Protein AF-A0AB35Q6M7-F1 (afdb_monomer_lite)

Radius of gyration: 25.7 Å; chains: 1; bounding box: 58×24×74 Å

Foldseek 3Di:
DDPLLVVVVLVVLVVQCVQQVHDSVCSVPPDDRDPVSVVVVVVVVCVVDPVSVVDDDDDDPDQKDWPDDDDFDDDQDDDDPDPPDDDDRDDRVDDDTDMDGHDDDDDDDDDDPVVSVVVSVDD

Structure (mmCIF, N/CA/C/O backbone):
data_AF-A0AB35Q6M7-F1
#
_entry.id   AF-A0AB35Q6M7-F1
#
loop_
_atom_site.group_PDB
_atom_site.id
_atom_site.type_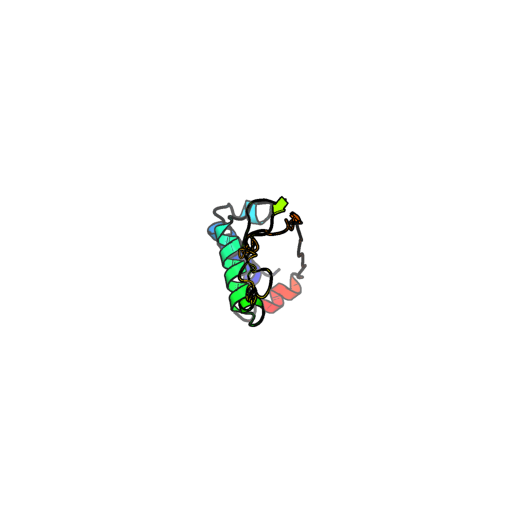symbol
_atom_site.label_atom_id
_atom_site.label_alt_id
_atom_site.label_comp_id
_atom_site.label_asym_id
_atom_site.label_entity_id
_atom_site.label_seq_id
_atom_site.pdbx_PDB_ins_code
_atom_site.Cartn_x
_atom_site.Cartn_y
_atom_site.Cartn_z
_atom_site.occupancy
_atom_site.B_iso_or_equiv
_atom_site.auth_seq_id
_atom_site.auth_comp_id
_atom_site.auth_asym_id
_atom_site.auth_atom_id
_atom_site.pdbx_PDB_model_num
ATOM 1 N N . MET A 1 1 ? -21.769 1.573 19.691 1.00 79.62 1 MET A N 1
ATOM 2 C CA . MET A 1 1 ? -21.181 0.248 19.448 1.00 79.62 1 MET A CA 1
ATOM 3 C C . MET A 1 1 ? -21.625 -0.673 20.561 1.00 79.62 1 MET A C 1
ATOM 5 O O . MET A 1 1 ? -21.455 -0.321 21.725 1.00 79.62 1 MET A O 1
ATOM 9 N N . ARG A 1 2 ? -22.222 -1.810 20.216 1.00 87.31 2 ARG A N 1
ATOM 10 C CA . ARG A 1 2 ? -22.683 -2.827 21.169 1.00 87.31 2 ARG A CA 1
ATOM 11 C C . ARG A 1 2 ? -21.527 -3.729 21.615 1.00 87.31 2 ARG A C 1
ATOM 13 O O . ARG A 1 2 ? -20.528 -3.870 20.914 1.00 87.31 2 ARG A O 1
ATOM 20 N N . ASN A 1 3 ? -21.684 -4.386 22.767 1.00 87.69 3 ASN A N 1
ATOM 21 C CA . ASN A 1 3 ? -20.662 -5.276 23.339 1.00 87.69 3 ASN A CA 1
ATOM 22 C C . ASN A 1 3 ? -20.208 -6.422 22.402 1.00 87.69 3 ASN A C 1
ATOM 24 O O . ASN A 1 3 ? -19.010 -6.694 22.373 1.00 87.69 3 ASN A O 1
ATOM 28 N N . PRO A 1 4 ? -21.086 -7.090 21.623 1.00 86.88 4 PRO A N 1
ATOM 29 C CA . PRO A 1 4 ? -20.655 -8.116 20.667 1.00 86.88 4 PRO A CA 1
ATOM 30 C C . PRO A 1 4 ? -19.752 -7.552 19.564 1.00 86.88 4 PRO A C 1
ATOM 32 O O . PRO A 1 4 ? -18.662 -8.068 19.333 1.00 86.88 4 PRO A O 1
ATOM 35 N N . THR A 1 5 ? -20.158 -6.437 18.955 1.00 85.56 5 THR A N 1
ATOM 36 C CA . THR A 1 5 ? -19.369 -5.710 17.954 1.00 85.56 5 THR A CA 1
ATOM 37 C C . THR A 1 5 ? -18.024 -5.283 18.534 1.00 85.56 5 THR A C 1
ATOM 39 O O . THR A 1 5 ? -17.005 -5.403 17.860 1.00 85.56 5 THR A O 1
ATOM 42 N N . ARG A 1 6 ? -17.999 -4.810 19.794 1.00 87.81 6 ARG A N 1
ATOM 43 C CA . ARG A 1 6 ? -16.764 -4.424 20.498 1.00 87.81 6 ARG A CA 1
ATOM 44 C C . ARG A 1 6 ? -15.769 -5.580 20.549 1.00 87.81 6 ARG A C 1
ATOM 46 O O . ARG A 1 6 ? -14.632 -5.389 20.149 1.00 87.81 6 ARG A O 1
ATOM 53 N N . LYS A 1 7 ? -16.207 -6.784 20.930 1.00 88.44 7 LYS A N 1
ATOM 54 C CA . LYS A 1 7 ? -15.336 -7.973 20.961 1.00 88.44 7 LYS A CA 1
ATOM 55 C C . LYS A 1 7 ? -14.731 -8.296 19.590 1.00 88.44 7 LYS A C 1
ATOM 57 O O . LYS A 1 7 ? -13.542 -8.588 19.508 1.00 88.44 7 LYS A O 1
ATOM 62 N N . LEU A 1 8 ? -15.535 -8.236 18.525 1.00 86.75 8 LEU A N 1
ATOM 63 C CA . LEU A 1 8 ? -15.063 -8.502 17.160 1.00 86.75 8 LEU A CA 1
ATOM 64 C C . LEU A 1 8 ? -14.070 -7.435 16.689 1.00 86.75 8 LEU A C 1
ATOM 66 O O . LEU A 1 8 ? -13.013 -7.767 16.158 1.00 86.75 8 LEU A O 1
ATOM 70 N N . PHE A 1 9 ? -14.357 -6.162 16.946 1.00 87.00 9 PHE A N 1
ATOM 71 C CA . PHE A 1 9 ? -13.449 -5.066 16.620 1.00 87.00 9 PHE A CA 1
ATOM 72 C C . PHE A 1 9 ? -12.128 -5.148 17.390 1.00 87.00 9 PHE A C 1
ATOM 74 O O . PHE A 1 9 ? -11.066 -5.006 16.793 1.00 87.00 9 PHE A O 1
ATOM 81 N N . ASP A 1 10 ? -12.172 -5.442 18.690 1.00 88.38 10 ASP A N 1
ATOM 82 C CA . ASP A 1 10 ? -10.967 -5.592 19.507 1.00 88.38 10 ASP A CA 1
ATOM 83 C C . ASP A 1 10 ? -10.108 -6.762 18.993 1.00 88.38 10 ASP A C 1
ATOM 85 O O . ASP A 1 10 ? -8.882 -6.655 18.922 1.00 88.38 10 ASP A O 1
ATOM 89 N N . SER A 1 11 ? -10.743 -7.855 18.544 1.00 87.69 11 SER A N 1
ATOM 90 C CA . SER A 1 11 ? -10.048 -8.984 17.909 1.00 87.69 11 SER A CA 1
ATOM 91 C C . SER A 1 11 ? -9.389 -8.601 16.579 1.00 87.69 11 SER A C 1
ATOM 93 O O . SER A 1 11 ? -8.257 -9.007 16.307 1.00 87.69 11 SER A O 1
ATOM 95 N N . TYR A 1 12 ? -10.055 -7.761 15.781 1.00 87.38 12 TYR A N 1
ATOM 96 C CA . TYR A 1 12 ? -9.510 -7.221 14.540 1.00 87.38 12 TYR A CA 1
ATOM 97 C C . TYR A 1 12 ? -8.279 -6.346 14.811 1.00 87.38 12 TYR A C 1
ATOM 99 O O . TYR A 1 12 ? -7.232 -6.557 14.198 1.00 87.38 12 TYR A O 1
ATOM 107 N N . VAL A 1 13 ? -8.361 -5.424 15.776 1.00 87.19 13 VAL A N 1
ATOM 108 C CA . VAL A 1 13 ? -7.233 -4.562 16.170 1.00 87.19 13 VAL A CA 1
ATOM 109 C C . VAL A 1 13 ? -6.059 -5.398 16.682 1.00 87.19 13 VAL A C 1
ATOM 111 O O . VAL A 1 13 ? -4.918 -5.161 16.286 1.00 87.19 13 VAL A O 1
ATOM 114 N N . ALA A 1 14 ? -6.322 -6.419 17.503 1.00 87.00 14 ALA A N 1
ATOM 115 C CA . ALA A 1 14 ? -5.287 -7.329 17.991 1.00 87.00 14 ALA A CA 1
ATOM 116 C C . ALA A 1 14 ? -4.603 -8.097 16.847 1.00 87.00 14 ALA A C 1
ATOM 118 O O . ALA A 1 14 ? -3.381 -8.254 16.847 1.00 87.00 14 ALA A O 1
ATOM 119 N N . ARG A 1 15 ? -5.366 -8.535 15.837 1.00 85.94 15 ARG A N 1
ATOM 120 C CA . ARG A 1 15 ? -4.806 -9.206 14.660 1.00 85.94 15 ARG A CA 1
ATOM 121 C C . ARG A 1 15 ? -3.939 -8.265 13.827 1.00 85.94 15 ARG A C 1
ATOM 123 O O . ARG A 1 15 ? -2.855 -8.670 13.416 1.00 85.94 15 ARG A O 1
ATOM 130 N N . GLN A 1 16 ? -4.373 -7.023 13.612 1.00 84.38 16 GLN A N 1
ATOM 131 C CA . GLN A 1 16 ? -3.570 -6.010 12.917 1.00 84.38 16 GLN A CA 1
ATOM 132 C C . GLN A 1 16 ? -2.263 -5.717 13.658 1.00 84.38 16 GLN A C 1
ATOM 134 O O . GLN A 1 16 ? -1.201 -5.665 13.038 1.00 84.38 16 GLN A O 1
ATOM 139 N N . ALA A 1 17 ? -2.325 -5.601 14.985 1.00 85.31 17 ALA A N 1
ATOM 140 C CA . ALA A 1 17 ? -1.155 -5.411 15.835 1.00 85.31 17 ALA A CA 1
ATOM 141 C C . ALA A 1 17 ? -0.156 -6.571 15.680 1.00 85.31 17 ALA A C 1
ATOM 143 O O . ALA A 1 17 ? 1.028 -6.345 15.440 1.00 85.31 17 ALA A O 1
ATOM 144 N N . GLN A 1 18 ? -0.651 -7.813 15.713 1.00 85.12 18 GLN A N 1
ATOM 145 C CA . GLN A 1 18 ? 0.161 -9.016 15.525 1.00 85.12 18 GLN A CA 1
ATOM 146 C C . GLN A 1 18 ? 0.820 -9.073 14.142 1.00 85.12 18 GLN A C 1
ATOM 148 O O . GLN A 1 18 ? 1.992 -9.425 14.045 1.00 85.12 18 GLN A O 1
ATOM 153 N N . LEU A 1 19 ? 0.077 -8.752 13.077 1.00 82.75 19 LEU A N 1
ATOM 154 C CA . LEU A 1 19 ? 0.597 -8.790 11.707 1.00 82.75 19 LEU A CA 1
ATOM 155 C C . LEU A 1 19 ? 1.719 -7.775 11.493 1.00 82.75 19 LEU A C 1
ATOM 157 O O . LEU A 1 19 ? 2.682 -8.083 10.803 1.00 82.75 19 LEU A O 1
ATOM 161 N N . ASN A 1 20 ? 1.599 -6.599 12.106 1.00 80.19 20 ASN A N 1
ATOM 162 C CA . ASN A 1 20 ? 2.563 -5.512 11.966 1.00 80.19 20 ASN A CA 1
ATOM 163 C C . ASN A 1 20 ? 3.639 -5.502 13.067 1.00 80.19 20 ASN A C 1
ATOM 165 O O . ASN A 1 20 ? 4.472 -4.606 13.086 1.00 80.19 20 ASN A O 1
ATOM 169 N N . GLY A 1 21 ? 3.618 -6.456 14.005 1.00 82.06 21 GLY A N 1
ATOM 170 C CA . GLY A 1 21 ? 4.582 -6.521 15.110 1.00 82.06 21 GLY A CA 1
ATOM 171 C C . GLY A 1 21 ? 4.517 -5.341 16.091 1.00 82.06 21 GLY A C 1
ATOM 172 O O . GLY A 1 21 ? 5.495 -5.069 16.783 1.00 82.06 21 GLY A O 1
ATOM 173 N N . VAL A 1 22 ? 3.385 -4.633 16.163 1.00 83.62 22 VAL A N 1
ATOM 174 C CA . VAL A 1 22 ? 3.193 -3.440 17.010 1.00 83.62 22 VAL A CA 1
ATOM 175 C C . VAL A 1 22 ? 2.219 -3.708 18.158 1.00 83.62 22 VAL A C 1
ATOM 177 O O . VAL A 1 22 ? 1.535 -4.729 18.197 1.00 83.62 22 VAL A O 1
ATOM 180 N N . SER A 1 23 ? 2.133 -2.789 19.124 1.00 84.44 23 SER A N 1
ATOM 181 C CA . SER A 1 23 ? 1.125 -2.873 20.187 1.00 84.44 23 SER A CA 1
ATOM 182 C C . SER A 1 23 ? -0.269 -2.499 19.664 1.00 84.44 23 SER A C 1
ATOM 184 O O . SER A 1 23 ? -0.407 -1.681 18.756 1.00 84.44 23 SER A O 1
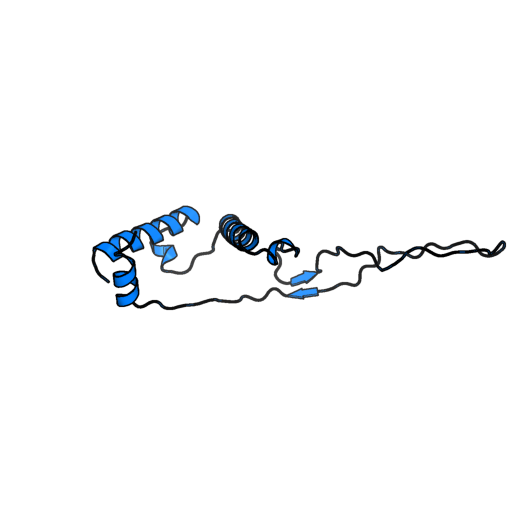ATOM 186 N N . ALA A 1 24 ? -1.331 -3.035 20.274 1.00 80.19 24 ALA A N 1
ATOM 187 C CA . ALA A 1 24 ? -2.709 -2.672 19.914 1.00 80.19 24 ALA A CA 1
ATOM 188 C C . ALA A 1 24 ? -2.990 -1.164 20.078 1.00 80.19 24 ALA A C 1
ATOM 190 O O . ALA A 1 24 ? -3.771 -0.590 19.322 1.00 80.19 24 ALA A O 1
ATOM 191 N N . ALA A 1 25 ? -2.309 -0.506 21.022 1.00 80.31 25 ALA A N 1
ATOM 192 C CA . ALA A 1 25 ? -2.380 0.942 21.192 1.00 80.31 25 ALA A CA 1
ATOM 193 C C . ALA A 1 25 ? -1.738 1.702 20.018 1.00 80.31 25 ALA A C 1
ATOM 195 O O . ALA A 1 25 ? -2.245 2.749 19.624 1.00 80.31 25 ALA A O 1
ATOM 196 N N . ALA A 1 26 ? -0.663 1.167 19.428 1.00 76.62 26 ALA A N 1
ATOM 197 C CA . ALA A 1 26 ? -0.018 1.765 18.263 1.00 76.62 26 ALA A CA 1
ATOM 198 C C . ALA A 1 26 ? -0.898 1.683 17.005 1.00 76.62 26 ALA A C 1
ATOM 200 O O . ALA A 1 26 ? -0.878 2.612 16.205 1.00 76.62 26 ALA A O 1
ATOM 201 N N . VAL A 1 27 ? -1.727 0.638 16.869 1.00 76.88 27 VAL A N 1
ATOM 202 C CA . VAL A 1 27 ? -2.697 0.509 15.760 1.00 76.88 27 VAL A CA 1
ATOM 203 C C . VAL A 1 27 ? -3.743 1.626 15.778 1.00 76.88 27 VAL A C 1
ATOM 205 O O . VAL A 1 27 ? -4.153 2.098 14.724 1.00 76.88 27 VAL A O 1
ATOM 208 N N . ALA A 1 28 ? -4.169 2.063 16.967 1.00 74.19 28 ALA A N 1
ATOM 209 C CA . ALA A 1 28 ? -5.086 3.195 17.123 1.00 74.19 28 ALA A CA 1
ATOM 210 C C . ALA A 1 28 ? -4.396 4.564 16.954 1.00 74.19 28 ALA A C 1
ATOM 212 O O . ALA A 1 28 ? -5.075 5.584 16.838 1.00 74.19 28 ALA A O 1
ATOM 213 N N . ALA A 1 29 ? -3.063 4.587 16.975 1.00 75.81 29 ALA A N 1
ATOM 214 C CA . ALA A 1 29 ? -2.242 5.772 16.784 1.00 75.81 29 ALA A CA 1
ATOM 215 C C . ALA A 1 29 ? -1.623 5.762 15.372 1.00 75.81 29 ALA A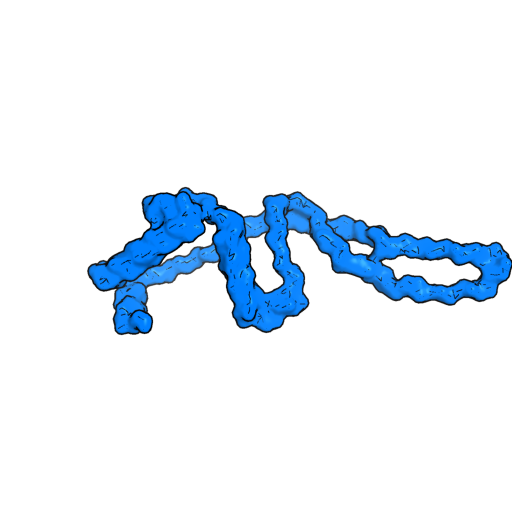 C 1
ATOM 217 O O . ALA A 1 29 ? -2.260 5.366 14.399 1.00 75.81 29 ALA A O 1
ATOM 218 N N . GLN A 1 30 ? -0.385 6.235 15.247 1.00 71.44 30 GLN A N 1
ATOM 219 C CA . GLN A 1 30 ? 0.401 6.128 14.024 1.00 71.44 30 GLN A CA 1
ATOM 220 C C . GLN A 1 30 ? 1.476 5.062 14.212 1.00 71.44 30 GLN A C 1
ATOM 222 O O . GLN A 1 30 ? 2.195 5.068 15.212 1.00 71.44 30 GLN A O 1
ATOM 227 N N . PHE A 1 31 ? 1.606 4.173 13.234 1.00 74.50 31 PHE A N 1
ATOM 228 C CA . PHE A 1 31 ? 2.688 3.202 13.173 1.00 74.50 31 PHE A CA 1
ATOM 229 C C . PHE A 1 31 ? 3.147 3.026 11.726 1.00 74.50 31 PHE A C 1
ATOM 231 O O . PHE A 1 31 ? 2.373 3.224 10.787 1.00 74.50 31 PHE A O 1
ATOM 238 N N . SER A 1 32 ? 4.417 2.673 11.549 1.00 72.38 32 SER A N 1
ATOM 239 C CA . SER A 1 32 ? 4.945 2.289 10.243 1.00 72.38 32 SER A CA 1
ATOM 240 C C . SER A 1 32 ? 4.599 0.828 9.985 1.00 72.38 32 SER A C 1
ATOM 242 O O . SER A 1 32 ? 4.957 -0.041 10.778 1.00 72.38 32 SER A O 1
ATOM 244 N N . VAL A 1 33 ? 3.883 0.574 8.893 1.00 71.12 33 VAL A N 1
ATOM 245 C CA . VAL A 1 33 ? 3.560 -0.777 8.425 1.00 71.12 33 VAL A CA 1
ATOM 246 C C . VAL A 1 33 ? 4.833 -1.434 7.897 1.00 71.12 33 VAL A C 1
ATOM 248 O O . VAL A 1 33 ? 5.619 -0.793 7.199 1.00 71.12 33 VAL A O 1
ATOM 251 N N . ASP A 1 34 ? 5.035 -2.707 8.230 1.00 72.12 34 ASP A N 1
ATOM 252 C CA . ASP A 1 34 ? 6.146 -3.484 7.685 1.00 72.12 34 ASP A CA 1
ATOM 253 C C . ASP A 1 34 ? 5.953 -3.665 6.162 1.00 72.12 34 ASP A C 1
ATOM 255 O O . ASP A 1 34 ? 4.870 -4.098 5.736 1.00 72.12 34 ASP A O 1
ATOM 259 N N . PRO A 1 35 ? 6.973 -3.377 5.328 1.00 67.69 35 PRO A N 1
ATOM 260 C CA . PRO A 1 35 ? 6.881 -3.511 3.874 1.00 67.69 35 PRO A CA 1
ATOM 261 C C . PRO A 1 35 ? 6.375 -4.884 3.415 1.00 67.69 35 PRO A C 1
ATOM 263 O O . PRO A 1 35 ? 5.655 -4.980 2.424 1.00 67.69 35 PRO A O 1
ATOM 266 N N . THR A 1 36 ? 6.688 -5.955 4.149 1.00 72.25 36 THR A N 1
ATOM 267 C CA . THR A 1 36 ? 6.266 -7.321 3.806 1.00 72.25 36 THR A CA 1
ATOM 268 C C . THR A 1 36 ? 4.759 -7.543 3.967 1.00 72.25 36 THR A C 1
ATOM 270 O O . THR A 1 36 ? 4.158 -8.311 3.212 1.00 72.25 36 THR A O 1
ATOM 273 N N . VAL A 1 37 ? 4.117 -6.859 4.919 1.00 71.75 37 VAL A N 1
ATOM 274 C CA . VAL A 1 37 ? 2.663 -6.927 5.133 1.00 71.75 37 VAL A CA 1
ATOM 275 C C . VAL A 1 37 ? 1.939 -6.134 4.050 1.00 71.75 37 VAL A C 1
ATOM 277 O O . VAL A 1 37 ? 0.961 -6.624 3.481 1.00 71.75 37 VAL A O 1
ATOM 280 N N . GLN A 1 38 ? 2.455 -4.950 3.715 1.00 71.81 38 GLN A N 1
ATOM 281 C CA . GLN A 1 38 ? 1.922 -4.128 2.633 1.00 71.81 38 GLN A CA 1
ATOM 282 C C . GLN A 1 38 ? 2.009 -4.853 1.283 1.00 71.81 38 GLN A C 1
ATOM 284 O O . GLN A 1 38 ? 1.006 -4.965 0.581 1.00 71.81 38 GLN A O 1
ATOM 289 N N . GLN A 1 39 ? 3.166 -5.433 0.958 1.00 72.00 39 GLN A N 1
ATOM 290 C CA . GLN A 1 39 ? 3.362 -6.191 -0.282 1.00 72.00 39 GLN A CA 1
ATOM 291 C C . GLN A 1 39 ? 2.401 -7.380 -0.398 1.00 72.00 39 GLN A C 1
ATOM 293 O O . GLN A 1 39 ? 1.919 -7.676 -1.488 1.00 72.00 39 GLN A O 1
ATOM 298 N N . ARG A 1 40 ? 2.073 -8.057 0.712 1.00 78.25 40 ARG A N 1
ATOM 299 C CA . ARG A 1 40 ? 1.074 -9.140 0.708 1.00 78.25 40 ARG A CA 1
ATOM 300 C C . ARG A 1 40 ? -0.333 -8.640 0.391 1.00 78.25 40 ARG A C 1
ATOM 302 O O . ARG A 1 40 ? -1.046 -9.313 -0.347 1.00 78.25 40 ARG A O 1
ATOM 309 N N . LEU A 1 41 ? -0.732 -7.490 0.936 1.00 75.75 41 LEU A N 1
ATOM 310 C CA . LEU A 1 41 ? -2.026 -6.874 0.625 1.00 75.75 41 LEU A CA 1
ATOM 311 C C . LEU A 1 41 ? -2.098 -6.435 -0.841 1.00 75.75 41 LEU A C 1
ATOM 313 O O . LEU A 1 41 ? -3.094 -6.698 -1.509 1.00 75.75 41 LEU A O 1
ATOM 317 N N . GLU A 1 42 ? -1.030 -5.829 -1.358 1.00 77.81 42 GLU A N 1
ATOM 318 C CA . GLU A 1 42 ? -0.937 -5.434 -2.767 1.00 77.81 42 GLU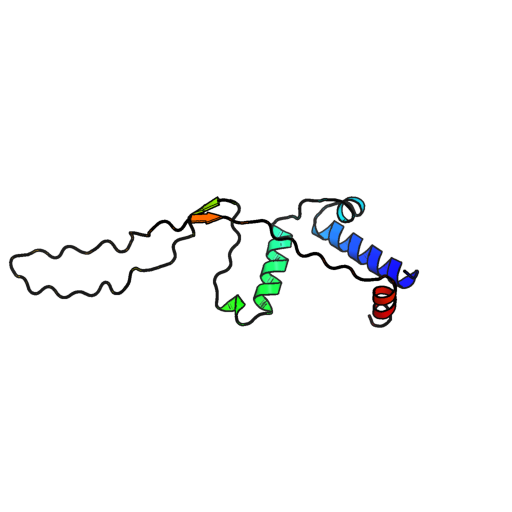 A CA 1
ATOM 319 C C . GLU A 1 42 ? -0.969 -6.652 -3.699 1.00 77.81 42 GLU A C 1
ATOM 321 O O . GLU A 1 42 ? -1.692 -6.644 -4.694 1.00 77.81 42 GLU A O 1
ATOM 326 N N . ALA A 1 43 ? -0.255 -7.726 -3.355 1.00 76.12 43 ALA A N 1
ATOM 327 C CA . ALA A 1 43 ? -0.273 -8.971 -4.116 1.00 76.12 43 ALA A CA 1
ATOM 328 C C . ALA A 1 43 ? -1.666 -9.622 -4.130 1.00 76.12 43 ALA A C 1
ATOM 330 O O . ALA A 1 43 ? -2.093 -10.114 -5.172 1.00 76.12 43 ALA A O 1
ATOM 331 N N . ALA A 1 44 ? -2.393 -9.599 -3.008 1.00 77.88 44 ALA A N 1
ATOM 332 C CA . ALA A 1 44 ? -3.770 -10.087 -2.952 1.00 77.88 44 ALA A CA 1
ATOM 333 C C . ALA A 1 44 ? -4.697 -9.248 -3.849 1.00 77.88 44 ALA A C 1
ATOM 335 O O . ALA A 1 44 ? -5.402 -9.801 -4.688 1.00 77.88 44 ALA A O 1
ATOM 336 N N . ALA A 1 45 ? -4.614 -7.916 -3.763 1.00 76.94 45 ALA A N 1
ATOM 337 C CA . ALA A 1 45 ? -5.404 -7.020 -4.608 1.00 76.94 45 ALA A CA 1
ATOM 338 C C . ALA A 1 45 ? -5.115 -7.214 -6.111 1.00 76.94 45 ALA A C 1
ATOM 340 O O . ALA A 1 45 ? -6.034 -7.203 -6.927 1.00 76.94 45 ALA A O 1
ATOM 341 N N . GLN A 1 46 ? -3.852 -7.447 -6.489 1.00 74.00 46 GLN A N 1
ATOM 342 C CA . GLN A 1 46 ? -3.479 -7.770 -7.872 1.00 74.00 46 GLN A CA 1
ATOM 343 C C . GLN A 1 46 ? -4.023 -9.128 -8.339 1.00 74.00 46 GLN A C 1
ATOM 345 O O . GLN A 1 46 ? -4.301 -9.303 -9.524 1.00 74.00 46 GLN A O 1
ATOM 350 N N . GLN A 1 47 ? -4.161 -10.107 -7.440 1.00 72.25 47 GLN A N 1
ATOM 351 C CA . GLN A 1 47 ? -4.688 -11.429 -7.783 1.00 72.25 47 GLN A CA 1
ATOM 352 C C . GLN A 1 47 ? -6.204 -11.438 -7.997 1.00 72.25 47 GLN A C 1
ATOM 354 O O . GLN A 1 47 ? -6.692 -12.285 -8.753 1.00 72.25 47 GLN A O 1
ATOM 359 N N . ASP A 1 48 ? -6.932 -10.504 -7.397 1.00 77.56 48 ASP A N 1
ATOM 360 C CA . ASP A 1 48 ? -8.387 -10.427 -7.532 1.00 77.56 48 ASP A CA 1
ATOM 361 C C . ASP A 1 48 ? -8.820 -9.773 -8.856 1.00 77.56 48 ASP A C 1
ATOM 363 O O . ASP A 1 48 ? -9.867 -10.121 -9.405 1.00 77.56 48 ASP A O 1
ATOM 367 N N . ASP A 1 49 ? -7.994 -8.892 -9.430 1.00 81.12 49 ASP A N 1
ATOM 368 C CA . ASP A 1 49 ? -8.326 -8.144 -10.645 1.00 81.12 49 ASP A CA 1
ATOM 369 C C . ASP A 1 49 ? -7.632 -8.714 -11.902 1.00 81.12 49 ASP A C 1
ATOM 371 O O . ASP A 1 49 ? -6.408 -8.853 -11.985 1.00 81.12 49 ASP A O 1
ATOM 375 N N . ALA A 1 50 ? -8.425 -9.044 -12.925 1.00 82.06 50 ALA A N 1
ATOM 376 C CA . ALA A 1 50 ? -7.922 -9.588 -14.186 1.00 82.06 50 ALA A CA 1
ATOM 377 C C . ALA A 1 50 ? -7.052 -8.593 -14.974 1.00 82.06 50 ALA A C 1
ATOM 379 O O . ALA A 1 50 ? -6.132 -9.014 -15.673 1.00 82.06 50 ALA A O 1
ATOM 380 N N . PHE A 1 51 ? -7.317 -7.291 -14.864 1.00 79.94 51 PHE A N 1
ATOM 381 C CA . PHE A 1 51 ? -6.527 -6.240 -15.493 1.00 79.94 51 PHE A CA 1
ATOM 382 C C . PHE A 1 51 ? -5.193 -6.033 -14.772 1.00 79.94 51 PHE A C 1
ATOM 384 O O . PHE A 1 51 ? -4.164 -5.904 -15.435 1.00 79.94 51 PHE A O 1
ATOM 391 N N . LEU A 1 52 ? -5.178 -6.073 -13.434 1.00 80.75 52 LEU A N 1
ATOM 392 C CA . LEU A 1 52 ? -3.937 -5.901 -12.666 1.00 80.75 52 LEU A CA 1
ATOM 393 C C . LEU A 1 52 ? -2.912 -7.013 -12.934 1.00 80.75 52 LEU A C 1
ATOM 395 O O . LEU A 1 52 ? -1.714 -6.754 -12.883 1.00 80.75 52 LEU A O 1
ATOM 399 N N . LYS A 1 53 ? -3.359 -8.212 -13.326 1.00 78.38 53 LYS A N 1
ATOM 400 C CA . LYS A 1 53 ? -2.483 -9.313 -13.779 1.00 78.38 53 LYS A CA 1
ATOM 401 C C . LYS A 1 53 ? -1.816 -9.072 -15.134 1.00 78.38 53 LYS A C 1
ATOM 403 O O . LYS A 1 53 ? -0.826 -9.728 -15.445 1.00 78.38 53 LYS A O 1
ATOM 408 N N . LEU A 1 54 ? -2.376 -8.190 -15.962 1.00 82.62 54 LEU A N 1
ATOM 409 C CA . LEU A 1 54 ? -1.868 -7.896 -17.308 1.00 82.62 54 LEU A CA 1
ATOM 410 C C . LEU A 1 54 ? -0.846 -6.753 -17.317 1.00 82.62 54 LEU A C 1
ATOM 412 O O . LEU A 1 54 ? -0.249 -6.476 -18.358 1.00 82.62 54 LEU A O 1
ATOM 416 N N . ILE A 1 55 ? -0.645 -6.085 -16.180 1.00 80.31 55 ILE A N 1
ATOM 417 C CA . ILE A 1 55 ? 0.283 -4.966 -16.038 1.00 80.31 55 ILE A CA 1
ATOM 418 C C . ILE A 1 55 ? 1.385 -5.295 -15.027 1.00 80.31 55 ILE A C 1
ATOM 420 O O . ILE A 1 55 ? 1.198 -6.072 -14.098 1.00 80.31 55 ILE A O 1
ATOM 424 N N . ASN A 1 56 ? 2.550 -4.671 -15.197 1.00 78.75 56 ASN A N 1
ATOM 425 C CA . ASN A 1 56 ? 3.662 -4.827 -14.263 1.00 78.75 56 ASN A CA 1
ATOM 426 C C . ASN A 1 56 ? 3.522 -3.825 -13.115 1.00 78.75 56 ASN A C 1
ATOM 428 O O . ASN A 1 56 ? 3.638 -2.618 -13.335 1.00 78.75 56 ASN A O 1
ATOM 432 N N . VAL A 1 57 ? 3.331 -4.330 -11.898 1.00 79.00 57 VAL A N 1
ATOM 433 C CA . VAL A 1 57 ? 3.309 -3.534 -10.666 1.00 79.00 57 VAL A CA 1
ATOM 434 C C . VAL A 1 57 ? 4.366 -4.095 -9.722 1.00 79.00 57 VAL A C 1
ATOM 436 O O . VAL A 1 57 ? 4.291 -5.249 -9.311 1.00 79.00 57 VAL A O 1
ATOM 439 N N . PHE A 1 58 ? 5.371 -3.289 -9.395 1.00 77.00 58 PHE A N 1
ATOM 440 C CA . PHE A 1 58 ? 6.444 -3.653 -8.475 1.00 77.00 58 PHE A CA 1
ATOM 441 C C . PHE A 1 58 ? 6.681 -2.514 -7.487 1.00 77.00 58 PHE A C 1
ATOM 443 O O . PHE A 1 58 ? 6.610 -1.339 -7.854 1.00 77.00 58 PHE A O 1
ATOM 450 N N . GLY A 1 59 ? 6.953 -2.871 -6.234 1.00 75.19 59 GLY A N 1
ATOM 451 C CA . GLY A 1 59 ? 7.347 -1.912 -5.210 1.00 75.19 59 GLY A CA 1
ATOM 452 C C . GLY A 1 59 ? 8.755 -1.378 -5.470 1.00 75.19 59 GLY A C 1
ATOM 453 O O . GLY A 1 59 ? 9.625 -2.104 -5.952 1.00 75.19 59 GLY A O 1
ATOM 454 N N . VAL A 1 60 ? 8.973 -0.108 -5.140 1.00 79.06 60 VAL A N 1
ATOM 455 C CA . VAL A 1 60 ? 10.292 0.537 -5.115 1.00 79.06 60 VAL A CA 1
ATOM 456 C C . VAL A 1 60 ? 10.499 1.160 -3.739 1.00 79.06 60 VAL A C 1
ATOM 458 O O . VAL A 1 60 ? 9.544 1.661 -3.146 1.00 79.06 60 VAL A O 1
ATOM 461 N N . GLU A 1 61 ? 11.725 1.109 -3.222 1.00 78.25 61 GLU A N 1
ATOM 462 C CA . GLU A 1 61 ? 12.064 1.722 -1.928 1.00 78.25 61 GLU A CA 1
ATOM 463 C C . GLU A 1 61 ? 12.226 3.244 -2.048 1.00 78.25 61 GLU A C 1
ATOM 465 O O . GLU A 1 61 ? 11.836 3.995 -1.155 1.00 78.25 61 GLU A O 1
ATOM 470 N N . GLU A 1 62 ? 12.756 3.708 -3.180 1.00 79.38 62 GLU A N 1
ATOM 471 C CA . GLU A 1 62 ? 13.041 5.119 -3.423 1.00 79.38 62 GLU A CA 1
ATOM 472 C C . GLU A 1 62 ? 11.788 5.904 -3.838 1.00 79.38 62 GLU A C 1
ATOM 474 O O . GLU A 1 62 ? 10.989 5.467 -4.668 1.00 79.38 62 GLU A O 1
ATOM 479 N N . GLN A 1 63 ? 11.628 7.119 -3.301 1.00 79.62 63 GLN A N 1
ATOM 480 C CA . GLN A 1 63 ? 10.509 7.999 -3.657 1.00 79.62 63 GLN A CA 1
ATOM 481 C C . GLN A 1 63 ? 10.689 8.642 -5.042 1.00 79.62 63 GLN A C 1
ATOM 483 O O . GLN A 1 63 ? 9.712 8.919 -5.744 1.00 79.62 63 GLN A O 1
ATOM 488 N N . ILE A 1 64 ? 11.939 8.914 -5.416 1.00 81.88 64 ILE A N 1
ATOM 489 C CA . ILE A 1 64 ? 12.320 9.545 -6.676 1.00 81.88 64 ILE A CA 1
ATOM 490 C C . ILE A 1 64 ? 13.366 8.662 -7.326 1.00 81.88 64 ILE A C 1
ATOM 492 O O . ILE A 1 64 ? 14.363 8.311 -6.703 1.00 81.88 64 ILE A O 1
ATOM 496 N N . GLY A 1 65 ? 13.174 8.351 -8.599 1.00 78.56 65 GLY A N 1
ATOM 497 C CA . GLY A 1 65 ? 14.154 7.571 -9.328 1.00 78.56 65 GLY A CA 1
ATOM 498 C C . GLY A 1 65 ? 13.843 7.488 -10.806 1.00 78.56 65 GLY A C 1
ATOM 499 O O . GLY A 1 65 ? 12.989 8.200 -11.335 1.00 78.56 65 GLY A O 1
ATOM 500 N N . GLN A 1 66 ? 14.554 6.594 -11.476 1.00 73.81 66 GLN A N 1
ATOM 501 C CA . GLN A 1 66 ? 14.326 6.275 -12.876 1.00 73.81 66 GLN A CA 1
ATOM 502 C C . GLN A 1 66 ? 13.563 4.963 -12.978 1.00 73.81 66 GLN A C 1
ATOM 504 O O . GLN A 1 66 ? 13.862 3.999 -12.272 1.00 73.81 66 GLN A O 1
ATOM 509 N N . LYS A 1 67 ? 12.543 4.932 -13.837 1.00 68.00 67 LYS A N 1
ATOM 510 C CA . LYS A 1 67 ? 11.740 3.730 -14.063 1.00 68.00 67 LYS A CA 1
ATOM 511 C C . LYS A 1 67 ? 12.655 2.599 -14.537 1.00 68.00 67 LYS A C 1
ATOM 513 O O . LYS A 1 67 ? 13.509 2.831 -15.386 1.00 68.00 67 LYS A O 1
ATOM 518 N N . ILE A 1 68 ? 12.441 1.378 -14.037 1.00 62.81 68 ILE A N 1
ATOM 519 C CA . ILE A 1 68 ? 13.125 0.185 -14.553 1.00 62.81 68 ILE A CA 1
ATOM 520 C C . ILE A 1 68 ? 12.768 0.040 -16.036 1.00 62.81 68 ILE A C 1
ATOM 522 O O . ILE A 1 68 ? 11.599 -0.079 -16.416 1.00 62.81 68 ILE A O 1
ATOM 526 N N . LEU A 1 69 ? 13.794 0.119 -16.874 1.00 59.88 69 LEU A N 1
ATOM 527 C CA . LEU A 1 69 ? 13.669 0.197 -18.316 1.00 59.88 69 LEU A CA 1
ATOM 528 C C . LEU A 1 69 ? 13.451 -1.207 -18.895 1.00 59.88 69 LEU A C 1
ATOM 530 O O . LEU A 1 69 ? 14.397 -1.935 -19.179 1.00 59.88 69 LEU A O 1
ATOM 534 N N . ILE A 1 70 ? 12.191 -1.602 -19.075 1.00 60.16 70 ILE A N 1
ATOM 535 C CA . ILE A 1 70 ? 11.824 -2.784 -19.866 1.00 60.16 70 ILE A CA 1
ATOM 536 C C . ILE A 1 70 ? 11.191 -2.278 -21.163 1.00 60.16 70 ILE A C 1
ATOM 538 O O . ILE A 1 70 ? 10.014 -1.925 -21.198 1.00 60.16 70 ILE A O 1
ATOM 542 N N . GLY A 1 71 ? 11.991 -2.194 -22.227 1.00 57.06 71 GLY A N 1
ATOM 543 C CA . GLY A 1 71 ? 11.516 -1.810 -23.555 1.00 57.06 71 GLY A CA 1
ATOM 544 C C . GLY A 1 71 ? 12.606 -1.896 -24.623 1.00 57.06 71 GLY A C 1
ATOM 545 O O . GLY A 1 71 ? 13.724 -1.447 -24.403 1.00 57.06 71 GLY A O 1
ATOM 546 N N . SER A 1 72 ? 12.266 -2.470 -25.781 1.00 56.66 72 SER A N 1
ATOM 547 C CA . SER A 1 72 ? 13.088 -2.461 -27.000 1.00 56.66 72 SER A CA 1
ATOM 548 C C . SER A 1 72 ? 12.624 -1.323 -27.909 1.00 56.66 72 SER A C 1
ATOM 550 O O . SER A 1 72 ? 11.425 -1.207 -28.175 1.00 56.66 72 SER A O 1
ATOM 552 N N . LYS A 1 73 ? 13.546 -0.502 -28.424 1.00 59.03 73 LYS A N 1
ATOM 553 C CA . LYS A 1 73 ? 13.245 0.599 -29.353 1.00 59.03 73 LYS A CA 1
ATOM 554 C C . LYS A 1 73 ? 12.985 0.036 -30.762 1.00 59.03 73 LYS A C 1
ATOM 556 O O . LYS A 1 73 ? 13.842 0.041 -31.634 1.00 59.03 73 LYS A O 1
ATOM 561 N N . GLY A 1 74 ? 11.767 -0.455 -30.995 1.00 62.84 74 GLY A N 1
ATOM 562 C CA . GLY A 1 74 ? 11.269 -0.786 -32.338 1.00 62.84 74 GLY A CA 1
ATOM 563 C C . GLY A 1 74 ? 12.042 -1.890 -33.091 1.00 62.84 74 GLY A C 1
ATOM 564 O O . GLY A 1 74 ? 12.839 -2.622 -32.500 1.00 62.84 74 GLY A O 1
ATOM 565 N N . PRO A 1 75 ? 11.761 -2.085 -34.394 1.00 62.53 75 PRO A N 1
ATOM 566 C CA . PRO A 1 75 ? 12.379 -3.142 -35.193 1.00 62.53 75 PRO A CA 1
ATOM 567 C C . PRO A 1 75 ? 13.852 -2.834 -35.530 1.00 62.53 75 PRO A C 1
ATOM 569 O O . PRO A 1 75 ? 14.148 -1.866 -36.220 1.00 62.53 75 PRO A O 1
ATOM 572 N N . LEU A 1 76 ? 14.775 -3.715 -35.117 1.00 66.25 76 LEU A N 1
ATOM 573 C CA . LEU A 1 76 ? 16.209 -3.674 -35.484 1.00 66.25 76 LEU A CA 1
ATOM 574 C C . LEU A 1 76 ? 16.515 -4.141 -36.918 1.00 66.25 76 LEU A C 1
ATOM 576 O O . LEU A 1 76 ? 17.671 -4.115 -37.359 1.00 66.25 76 LEU A O 1
ATOM 580 N N . ALA A 1 77 ? 15.518 -4.668 -37.626 1.00 68.31 77 ALA A N 1
ATOM 581 C CA . ALA A 1 77 ? 15.723 -5.270 -38.932 1.00 68.31 77 ALA A CA 1
ATOM 582 C C . ALA A 1 77 ? 15.996 -4.184 -39.985 1.00 68.31 77 ALA A C 1
ATOM 584 O O . ALA A 1 77 ? 15.164 -3.317 -40.231 1.00 68.31 77 ALA A O 1
ATOM 585 N N . GLY A 1 78 ? 17.159 -4.264 -40.631 1.00 68.94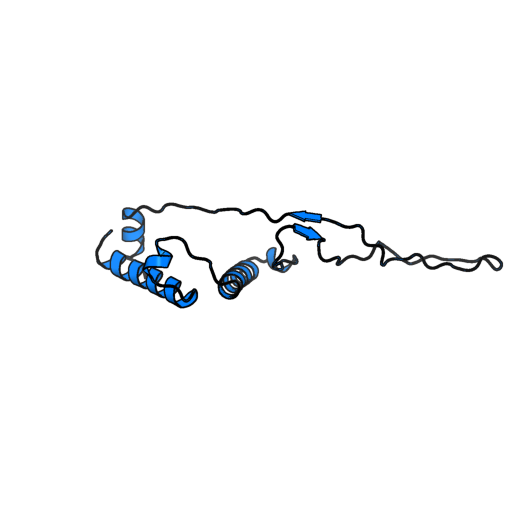 78 GLY A N 1
ATOM 586 C CA . GLY A 1 78 ? 17.542 -3.399 -41.742 1.00 68.94 78 GLY A CA 1
ATOM 587 C C . GLY A 1 78 ? 18.345 -4.179 -42.778 1.00 68.94 78 GLY A C 1
ATOM 588 O O . GLY A 1 78 ? 19.138 -5.056 -42.423 1.00 68.94 78 GLY A O 1
ATOM 589 N N . VAL A 1 79 ? 18.134 -3.864 -44.055 1.00 70.75 79 VAL A N 1
ATOM 590 C CA . VAL A 1 79 ? 18.869 -4.440 -45.188 1.00 70.75 79 VAL A CA 1
ATOM 591 C C . VAL A 1 79 ? 19.988 -3.488 -45.615 1.00 70.75 79 VAL A C 1
ATOM 593 O O . VAL A 1 79 ? 19.772 -2.286 -45.731 1.00 70.75 79 VAL A O 1
ATOM 596 N N . ASN A 1 80 ? 21.195 -4.011 -45.840 1.00 68.00 80 ASN A N 1
ATOM 597 C CA . ASN A 1 80 ? 22.308 -3.262 -46.428 1.00 68.00 80 ASN A CA 1
ATOM 598 C C . ASN A 1 80 ? 22.867 -4.079 -47.600 1.00 68.00 80 ASN A C 1
ATOM 600 O O . ASN A 1 80 ? 23.353 -5.185 -47.386 1.00 68.00 80 ASN A O 1
ATOM 604 N N . ASN A 1 81 ? 22.773 -3.537 -48.817 1.00 62.75 81 ASN A N 1
ATOM 605 C CA . ASN A 1 81 ? 23.280 -4.150 -50.052 1.00 62.75 81 ASN A CA 1
ATOM 606 C C . ASN A 1 81 ? 24.526 -3.418 -50.600 1.00 62.75 81 ASN A C 1
ATOM 608 O O . ASN A 1 81 ? 24.812 -3.456 -51.793 1.00 62.75 81 ASN A O 1
ATOM 612 N N . SER A 1 82 ? 25.241 -2.669 -49.756 1.00 67.88 82 SER A N 1
ATOM 613 C CA . SER A 1 82 ? 26.449 -1.953 -50.165 1.00 67.88 82 SER A CA 1
ATOM 614 C C . SER A 1 82 ? 27.685 -2.849 -50.076 1.00 67.88 82 SER A C 1
ATOM 616 O O . SER A 1 82 ? 27.919 -3.501 -49.061 1.00 67.88 82 SER A O 1
ATOM 618 N N . THR A 1 83 ? 28.509 -2.835 -51.124 1.00 67.56 83 THR A N 1
ATOM 619 C CA . THR A 1 83 ? 29.822 -3.501 -51.175 1.00 67.56 83 THR A CA 1
ATOM 620 C C . THR A 1 83 ? 30.961 -2.620 -50.650 1.00 67.56 83 THR A C 1
ATOM 622 O O . THR A 1 83 ? 32.064 -3.113 -50.434 1.00 67.56 83 THR A O 1
ATOM 625 N N . THR A 1 84 ? 30.701 -1.326 -50.432 1.00 72.94 84 THR A N 1
ATOM 626 C CA . THR A 1 84 ? 31.695 -0.317 -50.027 1.00 72.94 84 THR A CA 1
ATOM 627 C C . THR A 1 84 ? 31.434 0.269 -48.638 1.00 72.94 84 THR A C 1
ATOM 629 O O . THR A 1 84 ? 32.386 0.628 -47.949 1.00 72.94 84 THR A O 1
ATOM 632 N N . ASN A 1 85 ? 30.177 0.321 -48.177 1.00 75.50 85 ASN A N 1
ATOM 633 C CA . ASN A 1 85 ? 29.816 0.841 -46.855 1.00 75.50 85 ASN A CA 1
ATOM 634 C C . ASN A 1 85 ? 29.553 -0.284 -45.845 1.00 75.50 85 ASN A C 1
ATOM 636 O O . ASN A 1 85 ? 28.585 -1.044 -45.954 1.00 75.50 85 ASN A O 1
ATOM 640 N N . ARG A 1 86 ? 30.389 -0.342 -44.801 1.00 72.88 86 ARG A N 1
ATOM 641 C CA . ARG A 1 86 ? 30.251 -1.278 -43.677 1.00 72.88 86 ARG A CA 1
ATOM 642 C C . ARG A 1 86 ? 28.944 -1.034 -42.912 1.00 72.88 86 ARG A C 1
ATOM 644 O O . ARG A 1 86 ? 28.589 0.102 -42.610 1.00 72.88 86 ARG A O 1
ATOM 651 N N . ARG A 1 87 ? 28.244 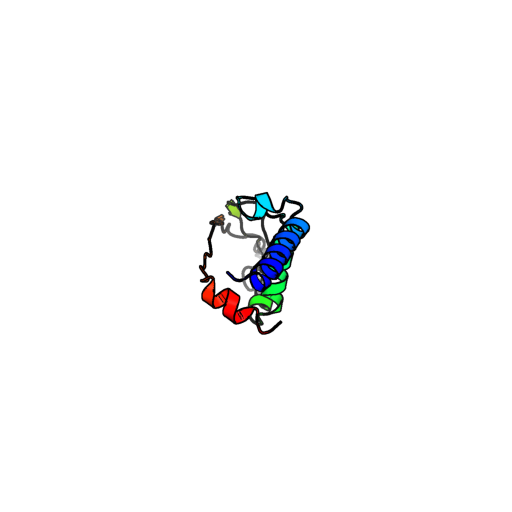-2.115 -42.550 1.00 71.12 87 ARG A N 1
ATOM 652 C CA . ARG A 1 87 ? 27.066 -2.062 -41.668 1.00 71.12 87 ARG A CA 1
ATOM 653 C C . ARG A 1 87 ? 27.483 -1.628 -40.256 1.00 71.12 87 ARG A C 1
ATOM 655 O O . ARG A 1 87 ? 28.307 -2.301 -39.643 1.00 71.12 87 ARG A O 1
ATOM 662 N N . ASN A 1 88 ? 26.852 -0.575 -39.737 1.00 74.81 88 ASN A N 1
ATOM 663 C CA . ASN A 1 88 ? 26.943 -0.154 -38.337 1.00 74.81 88 ASN A CA 1
ATOM 664 C C . ASN A 1 88 ? 25.620 -0.491 -37.632 1.00 74.81 88 ASN A C 1
ATOM 666 O O . ASN A 1 88 ? 24.602 0.129 -37.946 1.00 74.81 88 ASN A O 1
ATOM 670 N N . PRO A 1 89 ? 25.585 -1.500 -36.742 1.00 72.75 89 PRO A N 1
ATOM 671 C CA . PRO A 1 89 ? 24.413 -1.770 -35.917 1.00 72.75 89 PRO A CA 1
ATOM 672 C C . PRO A 1 89 ? 24.063 -0.540 -35.071 1.00 72.75 89 PRO A C 1
ATOM 674 O O . PRO A 1 89 ? 24.940 0.036 -34.431 1.00 72.75 89 PRO A O 1
ATOM 677 N N . GLY A 1 90 ? 22.792 -0.136 -35.080 1.00 70.94 90 GLY A N 1
ATOM 678 C CA . GLY A 1 90 ? 22.291 0.881 -34.160 1.00 70.94 90 GLY A CA 1
ATOM 679 C C . GLY A 1 90 ? 22.219 0.326 -32.738 1.00 70.94 90 GLY A C 1
ATOM 680 O O . GLY A 1 90 ? 21.861 -0.836 -32.539 1.00 70.94 90 GLY A O 1
ATOM 681 N N . ALA A 1 91 ? 22.566 1.157 -31.762 1.00 65.50 91 ALA A N 1
ATOM 682 C CA . ALA A 1 91 ? 22.454 0.828 -30.351 1.00 65.50 91 ALA A CA 1
ATOM 683 C C . ALA A 1 91 ? 20.963 0.846 -29.951 1.00 65.50 91 ALA A C 1
ATOM 685 O O . ALA A 1 91 ? 20.298 1.872 -30.089 1.00 65.50 91 ALA A O 1
ATOM 686 N N . ASN A 1 92 ? 20.418 -0.301 -29.530 1.00 64.69 92 ASN A N 1
ATOM 687 C CA . ASN A 1 92 ? 19.025 -0.435 -29.062 1.00 64.69 92 ASN A CA 1
ATOM 688 C C . ASN A 1 92 ? 18.921 -0.539 -27.528 1.00 64.69 92 ASN A C 1
ATOM 690 O O . ASN A 1 92 ? 17.864 -0.816 -26.971 1.00 64.69 92 ASN A O 1
ATOM 694 N N . ASP A 1 93 ? 20.047 -0.353 -26.853 1.00 61.00 93 ASP A N 1
ATOM 695 C CA . ASP A 1 93 ? 20.199 -0.252 -25.405 1.00 61.00 93 ASP A CA 1
ATOM 696 C C . ASP A 1 93 ? 20.001 1.185 -24.900 1.00 61.00 93 ASP A C 1
ATOM 698 O O . ASP A 1 93 ? 19.847 1.397 -23.699 1.00 61.00 93 ASP A O 1
ATOM 702 N N . GLN A 1 94 ? 19.987 2.180 -25.799 1.00 57.38 94 GLN A N 1
ATOM 703 C CA . GLN A 1 94 ? 19.753 3.571 -25.431 1.00 57.38 94 GLN A CA 1
ATOM 704 C C . GLN A 1 94 ? 18.302 3.796 -25.015 1.00 57.38 94 GLN A C 1
ATOM 706 O O . GLN A 1 94 ? 17.381 3.967 -25.821 1.00 57.38 94 GLN A O 1
ATOM 711 N N . MET A 1 95 ? 18.147 3.797 -23.703 1.00 62.50 95 MET A N 1
ATOM 712 C CA . MET A 1 95 ? 16.912 3.934 -22.970 1.00 62.50 95 MET A CA 1
ATOM 713 C C . MET A 1 95 ? 16.810 5.359 -22.422 1.00 62.50 95 MET A C 1
ATOM 715 O O . MET A 1 95 ? 17.608 5.770 -21.583 1.00 62.50 95 MET A O 1
ATOM 719 N N . ASP A 1 96 ? 15.841 6.126 -22.918 1.00 64.56 96 ASP A N 1
ATOM 720 C CA . ASP A 1 96 ? 15.610 7.494 -22.455 1.00 64.56 96 ASP A CA 1
ATOM 721 C C . ASP A 1 96 ? 15.127 7.471 -20.990 1.00 64.56 96 ASP A C 1
ATOM 723 O O . ASP A 1 96 ? 14.225 6.708 -20.630 1.00 64.56 96 ASP A O 1
ATOM 727 N N . ALA A 1 97 ? 15.749 8.279 -20.125 1.00 65.56 97 ALA A N 1
ATOM 728 C CA . ALA A 1 97 ? 15.453 8.282 -18.696 1.00 65.56 97 ALA A CA 1
ATOM 729 C C . ALA A 1 97 ? 14.039 8.817 -18.419 1.00 65.56 97 ALA A C 1
ATOM 731 O O . ALA A 1 97 ? 13.776 10.015 -18.529 1.00 65.56 97 ALA A O 1
ATOM 732 N N . TYR A 1 98 ? 13.135 7.930 -18.000 1.00 71.44 98 TYR A N 1
ATOM 733 C CA . TYR A 1 98 ? 11.830 8.317 -17.472 1.00 71.44 98 TYR A CA 1
ATOM 734 C C . TYR A 1 98 ? 11.890 8.386 -15.951 1.00 71.44 98 TYR A C 1
ATOM 736 O O . TYR A 1 98 ? 11.922 7.361 -15.266 1.00 71.44 98 TYR A O 1
ATOM 744 N N . ASN A 1 99 ? 11.895 9.609 -15.429 1.00 81.69 99 ASN A N 1
ATOM 745 C CA . ASN A 1 99 ? 11.861 9.847 -13.993 1.00 81.69 99 ASN A CA 1
ATOM 746 C C . ASN A 1 99 ? 10.462 9.545 -13.441 1.00 81.69 99 ASN A C 1
ATOM 748 O O . ASN A 1 99 ? 9.454 9.923 -14.043 1.00 81.69 99 ASN A O 1
ATOM 752 N N . TYR A 1 100 ? 10.404 8.902 -12.279 1.00 81.62 100 TYR A N 1
ATOM 753 C CA . TYR A 1 100 ? 9.183 8.754 -11.497 1.00 81.62 100 TYR A CA 1
ATOM 754 C C . TYR A 1 100 ? 9.284 9.549 -10.192 1.00 81.62 100 TYR A C 1
ATOM 756 O O . TYR A 1 100 ? 10.368 9.787 -9.660 1.00 81.62 100 TYR A O 1
ATOM 764 N N . LEU A 1 101 ? 8.121 9.951 -9.684 1.00 85.00 101 LEU A N 1
ATOM 765 C CA . LEU A 1 101 ? 7.946 10.554 -8.368 1.00 85.00 101 LEU A CA 1
ATOM 766 C C . LEU A 1 101 ? 6.756 9.868 -7.698 1.00 85.00 101 LEU A C 1
ATOM 768 O O . LEU A 1 101 ? 5.607 10.101 -8.081 1.00 85.00 101 LEU A O 1
ATOM 772 N N . CYS A 1 102 ? 7.030 9.043 -6.693 1.00 83.69 102 CYS A N 1
ATOM 773 C CA . CYS A 1 102 ? 6.001 8.415 -5.879 1.00 83.69 102 CYS A CA 1
ATOM 774 C C . CYS A 1 102 ? 5.440 9.442 -4.886 1.00 83.69 102 CYS A C 1
ATOM 776 O O . CYS A 1 102 ? 6.164 10.049 -4.091 1.00 83.69 102 CYS A O 1
ATOM 778 N N . ARG A 1 103 ? 4.125 9.667 -4.937 1.00 81.81 103 ARG A N 1
ATOM 779 C CA . ARG A 1 103 ? 3.417 10.550 -4.003 1.00 81.81 103 ARG A CA 1
ATOM 780 C C . ARG A 1 103 ? 2.597 9.715 -3.039 1.00 81.81 103 ARG A C 1
ATOM 782 O O . ARG A 1 103 ? 2.017 8.707 -3.425 1.00 81.81 103 ARG A O 1
ATOM 789 N N . LYS A 1 104 ? 2.527 10.172 -1.791 1.00 77.50 104 LYS A N 1
ATOM 790 C CA . LYS A 1 104 ? 1.643 9.576 -0.796 1.00 77.50 104 LYS A CA 1
ATOM 791 C C . LYS A 1 104 ? 0.190 9.870 -1.176 1.00 77.50 104 LYS A C 1
ATOM 793 O O . LYS A 1 104 ? -0.181 11.035 -1.316 1.00 77.50 104 LYS A O 1
ATOM 798 N N . THR A 1 105 ? -0.616 8.822 -1.298 1.00 79.44 105 THR A N 1
ATOM 799 C CA . THR A 1 105 ? -2.068 8.910 -1.476 1.00 79.44 105 THR A CA 1
ATOM 800 C C . THR A 1 105 ? -2.730 8.253 -0.276 1.00 79.44 105 THR A C 1
ATOM 802 O O . THR A 1 105 ? -2.413 7.113 0.051 1.00 79.44 105 THR A O 1
ATOM 805 N N . ASN A 1 106 ? -3.625 8.981 0.388 1.00 77.81 106 ASN A N 1
ATOM 806 C CA . ASN A 1 106 ? -4.391 8.464 1.518 1.00 77.81 106 ASN A CA 1
ATOM 807 C C . ASN A 1 106 ? -5.801 8.100 1.047 1.00 77.81 106 ASN A C 1
ATOM 809 O O . ASN A 1 106 ? -6.386 8.828 0.243 1.00 77.81 106 ASN A O 1
ATOM 813 N N . TYR A 1 107 ? -6.337 7.003 1.575 1.00 72.12 107 TYR A N 1
ATOM 814 C CA . TYR A 1 107 ? -7.717 6.577 1.367 1.00 72.12 107 TYR A CA 1
ATOM 815 C C . TYR A 1 107 ? -8.373 6.415 2.734 1.00 72.12 107 TYR A C 1
ATOM 817 O O . TYR A 1 107 ? -8.079 5.460 3.447 1.00 72.12 107 TYR A O 1
ATOM 825 N N . ASP A 1 108 ? -9.262 7.343 3.084 1.00 79.81 108 ASP A N 1
ATOM 826 C CA . ASP A 1 108 ? -9.937 7.358 4.379 1.00 79.81 108 ASP A CA 1
ATOM 827 C C . ASP A 1 108 ? -11.449 7.206 4.178 1.00 79.81 108 ASP A C 1
ATOM 829 O O . ASP A 1 108 ? -12.059 7.917 3.376 1.00 79.81 108 ASP A O 1
ATOM 833 N N . TYR A 1 109 ? -12.069 6.283 4.915 1.00 79.81 109 TYR A N 1
ATOM 834 C CA . TYR A 1 109 ? -13.520 6.116 4.961 1.00 79.81 109 TYR A CA 1
ATOM 835 C C . TYR A 1 109 ? -13.989 6.023 6.413 1.00 79.81 109 TYR A C 1
ATOM 837 O O . TYR A 1 109 ? -13.304 5.473 7.275 1.00 79.81 109 TYR A O 1
ATOM 845 N N . ALA A 1 110 ? -15.171 6.568 6.692 1.00 84.19 110 ALA A N 1
ATOM 846 C CA . ALA A 1 110 ? -15.785 6.517 8.012 1.00 84.19 110 ALA A CA 1
ATOM 847 C C . ALA A 1 110 ? -17.014 5.605 7.986 1.00 84.19 110 ALA A C 1
ATOM 849 O O . ALA A 1 110 ? -17.854 5.704 7.092 1.00 84.19 110 ALA A O 1
ATOM 850 N N . VAL A 1 111 ? -17.134 4.739 8.992 1.00 85.50 111 VAL A N 1
ATOM 851 C CA . VAL A 1 111 ? -18.295 3.861 9.188 1.00 85.50 111 VAL A CA 1
ATOM 852 C C . VAL A 1 111 ? -18.912 4.170 10.543 1.00 85.50 111 VAL A C 1
ATOM 854 O O . VAL A 1 111 ? -18.216 4.252 11.555 1.00 85.50 111 VAL A O 1
ATOM 857 N N . SER A 1 112 ? -20.231 4.352 10.577 1.00 89.00 112 SER A N 1
ATOM 858 C CA . SER A 1 112 ? -20.935 4.623 11.831 1.00 89.00 112 SER A CA 1
ATOM 859 C C . SER A 1 112 ? -21.005 3.376 12.718 1.00 89.00 112 SER A C 1
ATOM 861 O O . SER A 1 112 ? -21.079 2.243 12.237 1.00 89.00 112 SER A O 1
ATOM 863 N N . TYR A 1 113 ? -21.073 3.565 14.039 1.00 86.94 113 TYR A N 1
ATOM 864 C CA . TYR A 1 113 ? -21.271 2.437 14.955 1.00 86.94 113 TYR A CA 1
ATOM 865 C C . TYR A 1 113 ? -22.578 1.686 14.703 1.00 86.94 113 TYR A C 1
ATOM 867 O O . TYR A 1 113 ? -22.617 0.477 14.900 1.00 86.94 113 TYR A O 1
ATOM 875 N N . ALA A 1 114 ? -23.626 2.382 14.254 1.00 88.00 114 ALA A N 1
ATOM 876 C CA . ALA A 1 114 ? -24.895 1.751 13.914 1.00 88.00 114 ALA A CA 1
ATOM 877 C C . ALA A 1 114 ? -24.741 0.761 12.748 1.00 88.00 114 ALA A C 1
ATOM 879 O O . ALA A 1 114 ? -25.286 -0.336 12.815 1.00 88.00 114 ALA A O 1
ATOM 880 N N . GLN A 1 115 ? -23.955 1.110 11.722 1.00 85.75 115 GLN A N 1
ATOM 881 C CA . GLN A 1 115 ? -23.650 0.213 10.601 1.00 85.75 115 GLN A CA 1
ATOM 882 C C . GLN A 1 115 ? -22.795 -0.977 11.038 1.00 85.75 115 GLN A C 1
ATOM 884 O O . GLN A 1 115 ? -23.121 -2.106 10.694 1.00 85.75 115 GLN A O 1
ATOM 889 N N . MET A 1 116 ? -21.757 -0.758 11.852 1.00 84.94 116 MET A N 1
ATOM 890 C CA . MET A 1 116 ? -20.947 -1.865 12.380 1.00 84.94 116 MET A CA 1
ATOM 891 C C . MET A 1 116 ? -21.784 -2.835 13.222 1.00 84.94 116 MET A C 1
ATOM 893 O O . MET A 1 116 ? -21.681 -4.049 13.063 1.00 84.94 116 MET A O 1
ATOM 897 N N . ASP A 1 117 ? -22.644 -2.300 14.092 1.00 87.19 117 ASP A N 1
ATOM 898 C CA . ASP A 1 117 ? -23.558 -3.101 14.908 1.00 87.19 117 ASP A CA 1
ATOM 899 C C . ASP A 1 117 ? -24.564 -3.868 14.030 1.00 87.19 117 ASP A C 1
ATOM 901 O O . ASP A 1 117 ? -24.938 -4.992 14.364 1.00 87.19 117 ASP A O 1
ATOM 905 N N . ALA A 1 118 ? -24.970 -3.285 12.899 1.00 85.12 118 ALA A N 1
ATOM 906 C CA . ALA A 1 118 ? -25.821 -3.927 11.907 1.00 85.12 118 ALA A CA 1
ATOM 907 C C . ALA A 1 118 ? -25.085 -4.949 11.032 1.00 85.12 118 ALA A C 1
ATOM 909 O O . ALA A 1 118 ? -25.755 -5.760 10.421 1.00 85.12 118 ALA A O 1
ATOM 910 N N . TRP A 1 119 ? -23.757 -4.973 10.952 1.00 83.25 119 TRP A N 1
ATOM 911 C CA . TRP A 1 119 ? -23.021 -6.012 10.212 1.00 83.25 119 TRP A CA 1
ATOM 912 C C . TRP A 1 119 ? -22.585 -7.169 11.107 1.00 83.25 119 TRP A C 1
ATOM 914 O O . TRP A 1 119 ? -22.559 -8.309 10.664 1.00 83.25 119 TRP A O 1
ATOM 924 N N . ALA A 1 120 ? -22.372 -6.913 12.399 1.00 78.56 120 ALA A N 1
ATOM 925 C CA . ALA A 1 120 ? -21.974 -7.930 13.373 1.00 78.56 120 ALA A CA 1
ATOM 926 C C . ALA A 1 120 ? -22.999 -9.065 13.597 1.00 78.56 120 ALA A C 1
ATOM 928 O O . ALA A 1 120 ? -22.690 -10.024 14.300 1.00 78.56 120 ALA A O 1
ATOM 929 N N . HIS A 1 121 ? -24.217 -8.964 13.052 1.00 75.25 121 HIS A N 1
ATOM 930 C CA . HIS A 1 121 ? -25.243 -10.007 13.170 1.00 75.25 121 HIS A CA 1
ATOM 931 C C . HIS A 1 121 ? -25.077 -11.170 12.173 1.00 75.25 121 HIS A C 1
ATOM 933 O O . HIS A 1 121 ? -25.714 -12.202 12.372 1.00 75.25 121 HIS A O 1
ATOM 939 N N . GLN A 1 122 ? -24.247 -11.019 11.131 1.00 63.72 122 GLN A N 1
ATOM 940 C CA . GLN A 1 122 ? -23.932 -12.075 10.161 1.00 63.72 122 GLN A CA 1
ATOM 941 C C . GLN A 1 122 ? -22.412 -12.307 10.130 1.00 63.72 122 GLN A C 1
ATOM 943 O O . GLN A 1 122 ? -21.705 -11.497 9.530 1.00 63.72 122 GLN A O 1
ATOM 948 N N . PRO A 1 123 ? -21.906 -13.334 10.840 1.00 55.12 123 PRO A N 1
ATOM 949 C CA . PRO A 1 123 ? -20.493 -13.707 10.827 1.00 55.12 123 PRO A CA 1
ATOM 950 C C . PRO A 1 123 ? -20.070 -14.417 9.536 1.00 55.12 123 PRO A C 1
ATOM 952 O O . PRO A 1 123 ? -20.918 -15.114 8.932 1.00 55.12 123 PRO A O 1
#

Sequence (123 aa):
MRNPTRKLFDSYVARQAQLNGVSAAAVAAQFSVDPTVQQRLEAAAQQDDAFLKLINVFGVEEQIGQKILIGSKGPLAGVNNSTTNRRNPGANDQMDAYNYLCRKTNYDYAVSYAQMDAWAHQP

pLDDT: mean 76.32, std 8.45, range [55.12, 89.0]

Organism: NCBI:txid1134687

Secondary structure (DSSP, 8-state):
--HHHHHHHHHHHHHHHHHHT--HHHHTS--PPPHHHHHHHHHHHHHH-TTGGGS-----S-SEEEPP-----S--------SSSPP-PPPS------EEE-----------HHHHHHHTT--

InterPro domains:
  IPR006441 Bacteriophage P2, capsid [PF05125] (9-123)